Protein AF-A0A972ZZG7-F1 (afdb_monomer_lite)

Secondary structure (DSSP, 8-state):
--B-SSSS-BSSPPP-TTTSEEEEE-TTS-EEEEE---HHHHHHHHHT-SSPPP-TT-HHHHHHHHHHH-TTT-GGGT--

Radius of gyration: 11.98 Å; chains: 1; bounding box: 27×31×23 Å

pLDDT: mean 93.14, std 7.42, range [50.25, 98.19]

Foldseek 3Di:
DAADLAFQKFQFQADCPPQQWDWQADPVGDIDTGHQPDPVNNVRNVVRDGIDDGDPPRPRNLVRSCRPVNCVSSVNSPPD

Sequence (80 aa):
WTVYSDQYKWWDPPPIRHGNGTTFSYADGHAEHFRWEDSRTTKFGEKNTAFSEIQTGNSDIKETAIGMWGSHVAKNFRDN

Structure (mmCIF, N/CA/C/O backbone):
data_AF-A0A972ZZG7-F1
#
_entry.id   AF-A0A972ZZG7-F1
#
loop_
_atom_site.group_PDB
_atom_site.id
_atom_site.type_symbol
_atom_site.label_atom_id
_atom_site.label_alt_id
_atom_site.label_comp_id
_atom_site.label_asym_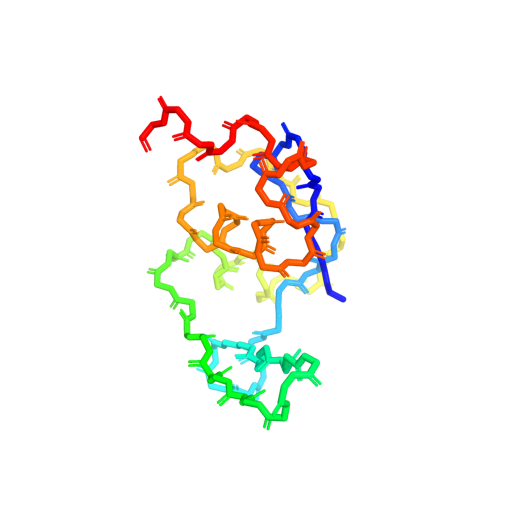id
_atom_site.label_entity_id
_atom_site.label_seq_id
_atom_site.pdbx_PDB_ins_code
_atom_site.Cartn_x
_atom_site.Cartn_y
_atom_site.Cartn_z
_atom_site.occupancy
_atom_site.B_iso_or_equiv
_atom_site.auth_seq_id
_atom_site.auth_comp_id
_atom_site.auth_asym_id
_atom_site.auth_atom_id
_atom_site.pdbx_PDB_model_num
ATOM 1 N N . TRP A 1 1 ? 9.104 -1.823 2.238 1.00 87.81 1 TRP A N 1
ATOM 2 C CA . TRP A 1 1 ? 7.827 -1.121 2.029 1.00 87.81 1 TRP A CA 1
ATOM 3 C C . TRP A 1 1 ? 6.714 -2.133 2.247 1.00 87.81 1 TRP A C 1
ATOM 5 O O . TRP A 1 1 ? 6.802 -3.223 1.696 1.00 87.81 1 TRP A O 1
ATOM 15 N N . THR A 1 2 ? 5.761 -1.847 3.133 1.00 92.56 2 THR A N 1
ATOM 16 C CA . THR A 1 2 ? 4.632 -2.735 3.454 1.00 92.56 2 THR A CA 1
ATOM 17 C C . THR A 1 2 ? 3.571 -1.981 4.269 1.00 92.56 2 THR A C 1
ATOM 19 O O . THR A 1 2 ? 3.815 -0.861 4.737 1.00 92.56 2 THR A O 1
ATOM 22 N N . VAL A 1 3 ? 2.405 -2.600 4.446 1.00 96.56 3 VAL A N 1
ATOM 23 C CA . VAL A 1 3 ? 1.251 -2.105 5.211 1.00 96.56 3 VAL A CA 1
ATOM 24 C C . VAL A 1 3 ? 0.933 -3.031 6.378 1.00 96.56 3 VAL A C 1
ATOM 26 O O . VAL A 1 3 ? 1.264 -4.218 6.354 1.00 96.56 3 VAL A O 1
ATOM 29 N N . TYR A 1 4 ? 0.244 -2.500 7.383 1.00 96.25 4 TYR A N 1
ATOM 30 C CA . TYR A 1 4 ? -0.366 -3.332 8.417 1.00 96.25 4 TYR A CA 1
ATOM 31 C C . TYR A 1 4 ? -1.494 -4.183 7.819 1.00 96.25 4 TYR A C 1
ATOM 33 O O . TYR A 1 4 ? -2.202 -3.750 6.911 1.00 96.25 4 TYR A O 1
ATOM 41 N N . SER A 1 5 ? -1.672 -5.403 8.326 1.00 95.00 5 SER A N 1
ATOM 42 C CA . SER A 1 5 ? -2.690 -6.333 7.824 1.00 95.00 5 SER A CA 1
ATOM 43 C C . SER A 1 5 ? -4.101 -6.032 8.331 1.00 95.00 5 SER A C 1
ATOM 45 O O . SER A 1 5 ? -5.069 -6.531 7.768 1.00 95.00 5 SER A O 1
ATOM 47 N N . ASP A 1 6 ? -4.245 -5.220 9.373 1.00 94.44 6 ASP A N 1
ATOM 48 C CA . ASP A 1 6 ? -5.510 -4.965 10.063 1.00 94.44 6 ASP A CA 1
ATOM 49 C C . ASP A 1 6 ? -5.872 -3.473 10.147 1.00 94.44 6 ASP A C 1
ATOM 51 O O . ASP A 1 6 ? -6.933 -3.119 10.662 1.00 94.44 6 ASP A O 1
ATOM 55 N N . GLN A 1 7 ? -5.018 -2.588 9.631 1.00 95.38 7 GLN A N 1
ATOM 56 C CA . GLN A 1 7 ? -5.169 -1.138 9.731 1.00 95.38 7 GLN A CA 1
ATOM 57 C C . GLN A 1 7 ? -4.874 -0.484 8.390 1.00 95.38 7 GLN A C 1
ATOM 59 O O . GLN A 1 7 ? -3.904 -0.846 7.730 1.00 95.38 7 GLN A O 1
ATOM 64 N N . TYR A 1 8 ? -5.640 0.550 8.031 1.00 96.75 8 TYR A N 1
ATOM 65 C CA . TYR A 1 8 ? -5.336 1.417 6.889 1.00 96.75 8 TYR A CA 1
ATOM 66 C C . TYR A 1 8 ? -4.075 2.261 7.154 1.00 96.75 8 TYR A C 1
ATOM 68 O O . TYR A 1 8 ? -4.154 3.475 7.315 1.00 96.75 8 TYR A O 1
ATOM 76 N N . LYS A 1 9 ? -2.909 1.630 7.280 1.00 97.06 9 LYS A N 1
ATOM 77 C CA . LYS A 1 9 ? -1.663 2.271 7.687 1.00 97.06 9 LYS A CA 1
ATOM 78 C C . LYS A 1 9 ? -0.466 1.6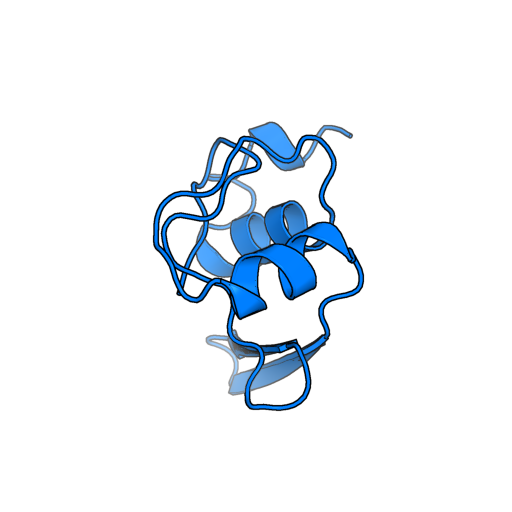28 6.993 1.00 97.06 9 LYS A C 1
ATOM 80 O O . LYS A 1 9 ? -0.350 0.405 6.924 1.00 97.06 9 LYS A O 1
ATOM 85 N N . TRP A 1 10 ? 0.457 2.467 6.541 1.00 97.81 10 TRP A N 1
ATOM 86 C CA . TRP A 1 10 ? 1.762 2.052 6.046 1.00 97.81 10 TRP A CA 1
ATOM 87 C C . TRP A 1 10 ? 2.711 1.785 7.220 1.00 97.81 10 TRP A C 1
ATOM 89 O O . TRP A 1 10 ? 2.843 2.621 8.119 1.00 97.81 10 TRP A O 1
ATOM 99 N N . TRP A 1 11 ? 3.387 0.634 7.211 1.00 97.25 11 TRP A N 1
ATOM 100 C CA . TRP A 1 11 ? 4.512 0.365 8.117 1.00 97.25 11 TRP A CA 1
ATOM 101 C C . TRP A 1 11 ? 5.758 1.098 7.619 1.00 97.25 11 TRP A C 1
ATOM 103 O O . TRP A 1 11 ? 6.415 1.808 8.372 1.00 97.25 11 TRP A O 1
ATOM 113 N N . ASP A 1 12 ? 6.036 0.970 6.327 1.00 96.81 12 ASP A N 1
ATOM 114 C CA . ASP A 1 12 ? 7.159 1.583 5.618 1.00 96.81 12 ASP A CA 1
ATOM 115 C C . ASP A 1 12 ? 6.625 2.516 4.521 1.00 96.81 12 ASP A C 1
ATOM 117 O O . ASP A 1 12 ? 5.529 2.264 4.010 1.00 96.81 12 ASP A O 1
ATOM 121 N N . PRO A 1 13 ? 7.391 3.526 4.072 1.00 96.19 13 PRO A N 1
ATOM 122 C CA . PRO A 1 13 ? 6.936 4.407 3.002 1.00 96.19 13 PRO A CA 1
ATOM 123 C C . PRO A 1 13 ? 6.667 3.619 1.706 1.00 96.19 13 PRO A C 1
ATOM 125 O O . PRO A 1 13 ? 7.489 2.772 1.330 1.00 96.19 13 PRO A O 1
ATOM 128 N N . PRO A 1 14 ? 5.549 3.885 1.005 1.00 96.81 14 PRO A N 1
ATOM 129 C CA . PRO A 1 14 ? 5.261 3.260 -0.276 1.00 96.81 14 PRO A CA 1
ATOM 130 C C . PRO A 1 14 ? 6.289 3.698 -1.334 1.00 96.81 14 PRO A C 1
ATOM 132 O O . PRO A 1 14 ? 6.755 4.843 -1.326 1.00 96.81 14 PRO A O 1
ATOM 135 N N . PRO A 1 15 ? 6.666 2.807 -2.264 1.00 94.94 15 PRO A N 1
ATOM 136 C CA . PRO A 1 15 ? 7.635 3.098 -3.305 1.00 94.94 15 PRO A CA 1
ATOM 137 C C . PRO A 1 15 ? 7.052 4.098 -4.304 1.00 94.94 15 PRO A C 1
ATOM 139 O O . PRO A 1 15 ? 6.037 3.848 -4.939 1.00 94.94 15 PRO A O 1
ATOM 142 N N . ILE A 1 16 ? 7.724 5.233 -4.477 1.00 95.50 16 ILE A N 1
ATOM 143 C CA . ILE A 1 16 ? 7.315 6.275 -5.438 1.00 95.50 16 ILE A CA 1
ATOM 144 C C . ILE A 1 16 ? 8.313 6.457 -6.590 1.00 95.50 16 ILE A C 1
ATOM 146 O O . ILE A 1 16 ? 8.005 7.054 -7.614 1.00 95.50 16 ILE A O 1
ATOM 150 N N . ARG A 1 17 ? 9.524 5.900 -6.465 1.00 85.81 17 ARG A N 1
ATOM 151 C CA . ARG A 1 17 ? 10.643 6.164 -7.390 1.00 85.81 17 ARG A CA 1
ATOM 152 C C . ARG A 1 17 ? 10.576 5.386 -8.712 1.00 85.81 17 ARG A C 1
ATOM 154 O O . ARG A 1 17 ? 11.346 5.683 -9.619 1.00 85.81 17 ARG A O 1
ATOM 161 N N . HIS A 1 18 ? 9.653 4.433 -8.839 1.00 84.50 18 HIS A N 1
ATOM 162 C CA . HIS A 1 18 ? 9.475 3.604 -10.034 1.00 84.50 18 HIS A CA 1
ATOM 163 C C . HIS A 1 18 ? 8.007 3.589 -10.470 1.00 84.50 18 HIS A C 1
ATOM 165 O O . HIS A 1 18 ? 7.309 2.595 -10.309 1.00 84.50 18 HIS A O 1
ATOM 171 N N . GLY A 1 19 ? 7.540 4.725 -10.997 1.00 89.44 19 GLY A N 1
ATOM 172 C CA . GLY A 1 19 ? 6.207 4.832 -11.602 1.00 89.44 19 GLY A CA 1
ATOM 173 C C . GLY A 1 19 ? 5.059 5.093 -10.625 1.00 89.44 19 GLY A C 1
ATOM 174 O O . GLY A 1 19 ? 3.911 4.909 -11.013 1.00 89.44 19 GLY A O 1
ATOM 175 N N . ASN A 1 20 ? 5.345 5.552 -9.397 1.00 94.81 20 ASN A N 1
ATOM 176 C CA . ASN A 1 20 ? 4.340 5.725 -8.339 1.00 94.81 20 ASN A CA 1
ATOM 177 C C . ASN A 1 20 ? 3.507 4.458 -8.141 1.00 94.81 20 ASN A C 1
ATOM 179 O O . ASN A 1 20 ? 2.285 4.493 -8.217 1.00 94.81 20 ASN A O 1
ATOM 183 N N . GLY A 1 21 ? 4.186 3.340 -7.930 1.00 95.31 21 GLY A N 1
ATOM 184 C CA . GLY A 1 21 ? 3.550 2.043 -7.828 1.00 95.31 21 GLY A CA 1
ATOM 185 C C . GLY A 1 21 ? 4.517 0.991 -7.327 1.00 95.31 21 GLY A C 1
ATOM 186 O O . GLY A 1 21 ? 5.665 1.272 -6.966 1.00 95.31 21 GLY A O 1
ATOM 187 N N . THR A 1 22 ? 4.044 -0.241 -7.352 1.00 94.12 22 THR A N 1
ATOM 188 C CA . THR A 1 22 ? 4.808 -1.428 -7.008 1.00 94.12 22 THR A CA 1
ATOM 189 C C . THR A 1 22 ? 4.540 -2.553 -7.992 1.00 94.12 22 THR A C 1
ATOM 191 O O . THR A 1 22 ? 3.602 -2.487 -8.775 1.00 94.12 22 THR A O 1
ATOM 194 N N . THR A 1 23 ? 5.342 -3.608 -7.943 1.00 94.50 23 THR A N 1
ATOM 195 C CA . THR A 1 23 ? 5.085 -4.829 -8.703 1.00 94.50 23 THR A CA 1
ATOM 196 C C . THR A 1 23 ? 4.815 -5.968 -7.734 1.00 94.50 23 THR A C 1
ATOM 198 O O . THR A 1 23 ? 5.664 -6.284 -6.899 1.00 94.50 23 THR A O 1
ATOM 201 N N . PHE A 1 24 ? 3.644 -6.589 -7.854 1.00 92.75 24 PHE A N 1
ATOM 202 C CA . PHE A 1 24 ? 3.321 -7.837 -7.174 1.00 92.75 24 PHE A CA 1
ATOM 203 C C . PHE A 1 24 ? 3.756 -9.008 -8.050 1.00 92.75 24 PHE A C 1
ATOM 205 O O . PHE A 1 24 ? 3.595 -8.983 -9.268 1.00 92.75 24 PHE A O 1
ATOM 212 N N . SER A 1 25 ? 4.343 -10.031 -7.438 1.00 94.06 25 SER A N 1
ATOM 213 C CA . SER A 1 25 ? 4.712 -1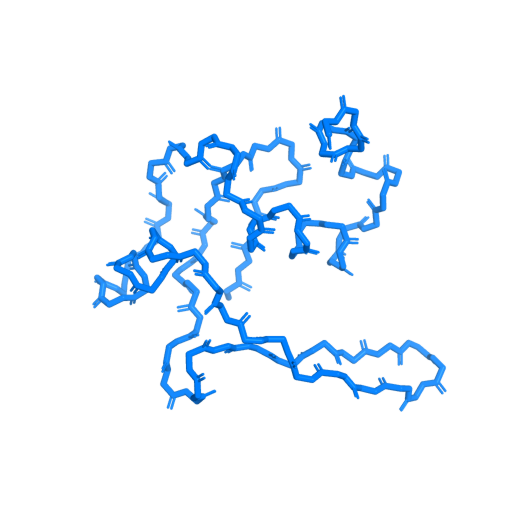1.276 -8.111 1.00 94.06 25 SER A CA 1
ATOM 214 C C . SER A 1 25 ? 4.069 -12.436 -7.374 1.00 94.06 25 SER A C 1
ATOM 216 O O . SER A 1 25 ? 4.083 -12.481 -6.143 1.00 94.06 25 SER A O 1
ATOM 218 N N . TYR A 1 26 ? 3.499 -13.358 -8.135 1.00 91.31 26 TYR A N 1
ATOM 219 C CA . TYR A 1 26 ? 2.652 -14.428 -7.636 1.00 91.31 26 TYR A CA 1
ATOM 220 C C . TYR A 1 26 ? 3.343 -15.780 -7.820 1.00 91.31 26 TYR A C 1
ATOM 222 O O . TYR A 1 26 ? 4.231 -15.949 -8.657 1.00 91.31 26 TYR A O 1
ATOM 230 N N . ALA A 1 27 ? 2.948 -16.761 -7.006 1.00 93.44 27 ALA A N 1
ATOM 231 C CA . ALA A 1 27 ? 3.577 -18.083 -6.994 1.00 93.44 27 ALA A CA 1
ATOM 232 C C . ALA A 1 27 ? 3.357 -18.887 -8.292 1.00 93.44 27 ALA A C 1
ATOM 234 O O . ALA A 1 27 ? 4.101 -19.827 -8.556 1.00 93.44 27 ALA A O 1
ATOM 235 N N . ASP A 1 28 ? 2.364 -18.519 -9.103 1.00 95.25 28 ASP A N 1
ATOM 236 C CA . ASP A 1 28 ? 2.097 -19.093 -10.428 1.00 95.25 28 ASP A CA 1
ATOM 237 C C . ASP A 1 28 ? 2.979 -18.493 -11.542 1.00 95.25 28 ASP A C 1
ATOM 239 O O . ASP A 1 28 ? 2.874 -18.893 -12.701 1.00 95.25 28 ASP A O 1
ATOM 243 N N . GLY A 1 29 ? 3.865 -17.553 -11.197 1.00 96.44 29 GLY A N 1
ATOM 244 C CA . GLY A 1 29 ? 4.749 -16.859 -12.131 1.00 96.44 29 GLY A CA 1
ATOM 245 C C . GLY A 1 29 ? 4.143 -15.601 -12.755 1.00 96.44 29 GLY A C 1
ATOM 246 O O . GLY A 1 29 ? 4.830 -14.933 -13.529 1.00 96.44 29 GLY A O 1
ATOM 247 N N . HIS A 1 30 ? 2.899 -15.242 -12.424 1.00 95.19 30 HIS A N 1
ATOM 248 C CA . HIS A 1 30 ? 2.322 -13.963 -12.823 1.00 95.19 30 HIS A CA 1
ATOM 249 C C . HIS A 1 30 ? 3.013 -12.801 -12.094 1.00 95.19 30 HIS A C 1
ATOM 251 O O . HIS A 1 30 ? 3.474 -12.929 -10.956 1.00 95.19 30 HIS A O 1
ATOM 257 N N . ALA A 1 31 ? 3.064 -11.641 -12.742 1.00 95.56 31 ALA A N 1
ATOM 258 C CA . ALA A 1 31 ? 3.457 -10.396 -12.109 1.00 95.56 31 ALA A CA 1
ATOM 259 C C . ALA A 1 31 ? 2.612 -9.247 -12.658 1.00 95.56 31 ALA A C 1
ATOM 261 O O . ALA A 1 31 ? 2.388 -9.156 -13.866 1.00 95.56 31 ALA A O 1
ATOM 262 N N . GLU A 1 32 ? 2.196 -8.354 -11.769 1.00 93.31 32 GLU A N 1
ATOM 263 C CA . GLU A 1 32 ? 1.371 -7.197 -12.093 1.00 93.31 32 GLU A CA 1
ATOM 264 C C . GLU A 1 32 ? 2.008 -5.938 -11.509 1.00 93.31 32 GLU A C 1
ATOM 266 O O . GLU A 1 32 ? 2.445 -5.927 -10.356 1.00 93.31 32 GLU A O 1
ATOM 271 N N . HIS A 1 33 ? 2.074 -4.870 -12.306 1.00 94.12 33 HIS A N 1
ATOM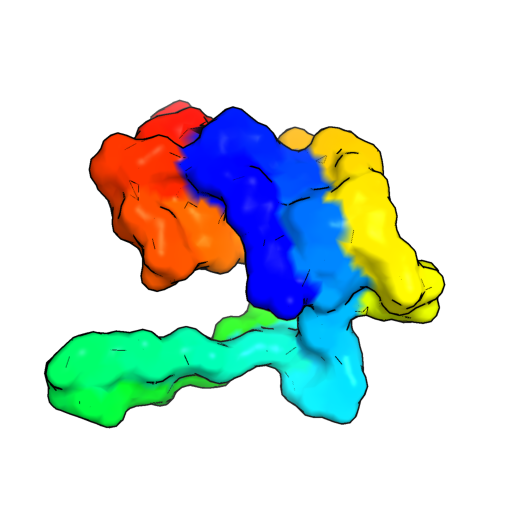 272 C CA . HIS A 1 33 ? 2.433 -3.554 -11.794 1.00 94.12 33 HIS A CA 1
ATOM 273 C C . HIS A 1 33 ? 1.175 -2.845 -11.295 1.00 94.12 33 HIS A C 1
ATOM 275 O O . HIS A 1 33 ? 0.289 -2.517 -12.082 1.00 94.12 33 HIS A O 1
ATOM 281 N N . PHE A 1 34 ? 1.132 -2.577 -9.997 1.00 93.94 34 PHE A N 1
ATOM 282 C CA . PHE A 1 34 ? 0.060 -1.859 -9.336 1.00 93.94 34 PHE A CA 1
ATOM 283 C C . PHE A 1 34 ? 0.476 -0.408 -9.109 1.00 93.94 34 PHE A C 1
ATOM 285 O O . PHE A 1 34 ? 1.390 -0.115 -8.330 1.00 93.94 34 PHE A O 1
ATOM 292 N N . ARG A 1 35 ? -0.191 0.508 -9.807 1.00 96.25 35 ARG A N 1
ATOM 293 C CA . ARG A 1 35 ? 0.008 1.948 -9.645 1.00 96.25 35 ARG A CA 1
ATOM 294 C C . ARG A 1 35 ? -0.798 2.451 -8.448 1.00 96.25 35 ARG A C 1
ATOM 296 O O . ARG A 1 35 ? -1.933 2.040 -8.257 1.00 96.25 35 ARG A O 1
ATOM 303 N N . TRP A 1 36 ? -0.218 3.359 -7.669 1.00 97.19 36 TRP A N 1
ATOM 304 C CA . TRP A 1 36 ? -0.924 4.057 -6.599 1.00 97.19 36 TRP A CA 1
ATOM 305 C C . TRP A 1 36 ? -1.942 5.027 -7.187 1.00 97.19 36 TRP A C 1
ATOM 307 O O . TRP A 1 36 ? -1.576 5.925 -7.954 1.00 97.19 36 TRP A O 1
ATOM 317 N N . GLU A 1 37 ? -3.198 4.867 -6.787 1.00 97.38 37 GLU A N 1
ATOM 318 C CA . GLU A 1 37 ? -4.309 5.715 -7.225 1.00 97.38 37 GLU A CA 1
ATOM 319 C C . GLU A 1 37 ? -4.736 6.694 -6.121 1.00 97.38 37 GLU A C 1
ATOM 321 O O . GLU A 1 37 ? -5.210 7.800 -6.400 1.00 97.38 37 GLU A O 1
ATOM 326 N N . ASP A 1 38 ? -4.515 6.353 -4.847 1.00 97.56 38 ASP A N 1
ATOM 327 C CA . ASP A 1 38 ? -4.843 7.242 -3.739 1.00 97.56 38 ASP A CA 1
ATOM 328 C C . ASP A 1 38 ? -3.722 8.264 -3.504 1.00 97.56 38 ASP A C 1
ATOM 330 O O . ASP A 1 38 ? -2.598 7.943 -3.111 1.00 97.56 38 ASP A O 1
ATOM 334 N N . SER A 1 39 ? -4.037 9.551 -3.674 1.00 97.44 39 SER A N 1
ATOM 335 C CA . SER A 1 39 ? -3.065 10.630 -3.451 1.00 97.44 39 SER A CA 1
ATOM 336 C C . SER A 1 39 ? -2.466 10.650 -2.037 1.00 97.44 39 SER A C 1
ATOM 338 O O . SER A 1 39 ? -1.391 11.217 -1.836 1.00 97.44 39 SER A O 1
ATOM 340 N N . ARG A 1 40 ? -3.136 10.059 -1.037 1.00 98.19 40 ARG A N 1
ATOM 341 C CA . ARG A 1 40 ? -2.602 9.927 0.328 1.00 98.19 40 ARG A CA 1
ATOM 342 C C . ARG A 1 40 ? -1.387 8.998 0.363 1.00 98.19 40 ARG A C 1
ATOM 344 O O . ARG A 1 40 ? -0.452 9.262 1.119 1.00 98.19 40 ARG A O 1
ATOM 351 N N . THR A 1 41 ? -1.366 7.973 -0.489 1.00 98.06 41 THR A N 1
ATOM 352 C CA . THR A 1 41 ? -0.246 7.039 -0.645 1.00 98.06 41 THR A CA 1
ATOM 353 C C . THR A 1 41 ? 0.982 7.752 -1.191 1.00 98.06 41 THR A C 1
ATOM 355 O O . THR A 1 41 ? 2.040 7.724 -0.562 1.00 98.06 41 THR A O 1
ATOM 358 N N . THR A 1 42 ? 0.851 8.454 -2.320 1.00 97.31 42 THR A N 1
ATOM 359 C CA . THR A 1 42 ? 1.988 9.136 -2.960 1.00 97.31 42 THR A CA 1
ATOM 360 C C . THR A 1 42 ? 2.524 10.278 -2.099 1.00 97.31 42 THR A C 1
ATOM 362 O O . THR A 1 42 ? 3.730 10.335 -1.860 1.00 97.31 42 THR A O 1
ATOM 365 N N . LYS A 1 43 ? 1.643 11.100 -1.509 1.00 97.19 43 LYS A N 1
ATOM 366 C CA . LYS A 1 43 ? 2.032 12.161 -0.558 1.00 97.19 43 LYS A CA 1
ATOM 367 C C . LYS A 1 43 ? 2.773 11.624 0.665 1.00 97.19 43 LYS A C 1
ATOM 369 O O . LYS A 1 43 ? 3.664 12.293 1.182 1.00 97.19 43 LYS A O 1
ATOM 374 N N . PHE A 1 44 ? 2.396 10.451 1.175 1.00 97.81 44 PHE A N 1
ATOM 375 C CA . PHE A 1 44 ? 3.124 9.832 2.282 1.00 97.81 44 PHE A CA 1
ATOM 376 C C . PHE A 1 44 ? 4.470 9.256 1.818 1.00 97.81 44 PHE A C 1
ATOM 378 O O . PHE A 1 44 ? 5.483 9.481 2.479 1.00 97.81 44 PHE A O 1
ATOM 385 N N . GLY A 1 45 ? 4.509 8.592 0.659 1.00 96.94 45 GLY A N 1
ATOM 386 C CA . GLY A 1 45 ? 5.742 8.067 0.062 1.00 96.94 45 GLY A CA 1
ATOM 387 C C . GLY A 1 45 ? 6.808 9.138 -0.184 1.00 96.94 45 GLY A C 1
ATOM 388 O O . GLY A 1 45 ? 7.989 8.890 0.058 1.00 96.94 45 GLY A O 1
ATOM 389 N N . GLU A 1 46 ? 6.405 10.352 -0.569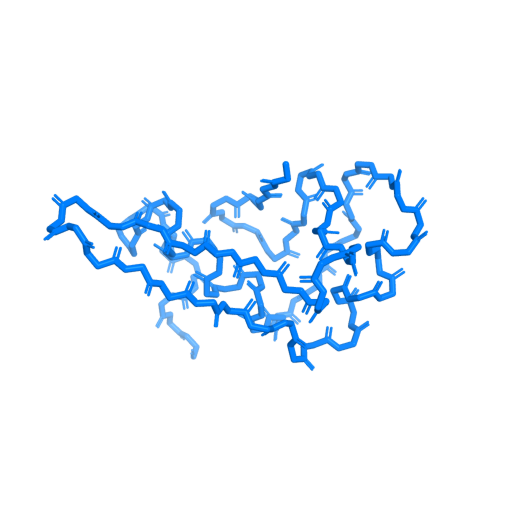 1.00 96.50 46 GLU A N 1
ATOM 390 C CA . GLU A 1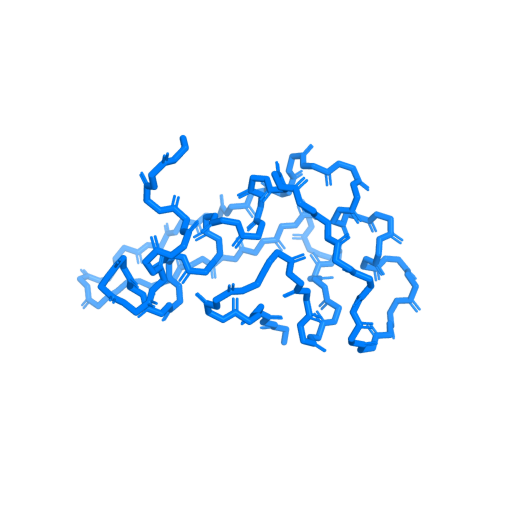 46 ? 7.304 11.504 -0.756 1.00 96.50 46 GLU A CA 1
ATOM 391 C C . GLU A 1 46 ? 8.033 11.919 0.524 1.00 96.50 46 GLU A C 1
ATOM 393 O O . GLU A 1 46 ? 9.186 12.350 0.463 1.00 96.50 46 GLU A O 1
ATOM 398 N N . LYS A 1 47 ? 7.404 11.736 1.692 1.00 96.19 47 LYS A N 1
ATOM 399 C CA . LYS A 1 47 ? 8.037 12.013 2.990 1.00 96.19 47 LYS A CA 1
ATOM 400 C C . LYS A 1 47 ? 9.176 11.038 3.285 1.00 96.19 47 LYS A C 1
ATOM 402 O O . LYS A 1 47 ? 10.078 11.380 4.043 1.00 96.19 47 LYS A O 1
ATOM 407 N N . ASN A 1 48 ? 9.143 9.843 2.685 1.00 94.44 48 ASN A N 1
ATOM 408 C CA . ASN A 1 48 ? 10.142 8.788 2.852 1.00 94.44 48 ASN A CA 1
ATOM 409 C C . ASN A 1 48 ? 10.403 8.424 4.333 1.00 94.44 48 ASN A C 1
ATOM 411 O O . ASN A 1 48 ? 11.544 8.230 4.753 1.00 94.44 48 ASN A O 1
ATOM 415 N N . THR A 1 49 ? 9.333 8.351 5.128 1.00 95.94 49 THR A N 1
ATOM 416 C CA . THR A 1 49 ? 9.348 7.995 6.558 1.00 95.94 49 THR A CA 1
ATOM 417 C C . THR A 1 49 ? 8.515 6.744 6.825 1.00 95.94 49 THR A C 1
ATOM 419 O O . THR A 1 49 ? 7.570 6.465 6.094 1.00 95.94 49 THR A O 1
ATOM 422 N N . ALA A 1 50 ? 8.824 6.013 7.897 1.00 96.50 50 ALA A N 1
ATOM 423 C CA . ALA A 1 50 ? 8.019 4.884 8.367 1.00 96.50 50 ALA A CA 1
ATOM 424 C C . ALA A 1 50 ? 6.775 5.342 9.155 1.00 96.50 50 ALA A C 1
ATOM 426 O O . ALA A 1 50 ? 6.715 6.477 9.626 1.00 96.50 50 ALA A O 1
ATOM 427 N N . PHE A 1 51 ? 5.817 4.428 9.326 1.00 96.94 51 PHE A N 1
ATOM 428 C CA . PHE A 1 51 ? 4.620 4.552 10.167 1.00 96.94 51 PHE A CA 1
ATOM 429 C C . PHE A 1 51 ? 3.715 5.743 9.829 1.00 96.94 51 PHE A C 1
ATOM 431 O O . PHE A 1 51 ? 3.697 6.748 10.541 1.00 96.94 51 PHE A O 1
ATOM 438 N N . SER A 1 52 ? 2.896 5.612 8.784 1.00 97.75 52 SER A N 1
ATOM 439 C CA . SER A 1 52 ? 1.927 6.661 8.448 1.00 97.75 52 SER A CA 1
ATOM 440 C C . SER A 1 52 ? 0.885 6.877 9.550 1.00 97.75 52 SER A C 1
ATOM 442 O O . SER A 1 52 ? 0.654 6.034 10.424 1.00 97.75 52 SER A O 1
ATOM 444 N N . GLU A 1 53 ? 0.170 7.992 9.464 1.00 97.38 53 GLU A N 1
ATOM 445 C CA . GLU A 1 53 ? -1.164 8.110 10.045 1.00 97.38 53 GLU A CA 1
ATOM 446 C C . GLU A 1 53 ? -2.123 7.024 9.511 1.00 97.38 53 GLU A C 1
ATOM 448 O O . GLU A 1 53 ? -1.859 6.385 8.488 1.00 97.38 53 GLU A O 1
ATOM 453 N N . ILE A 1 54 ? -3.249 6.813 10.201 1.00 97.31 54 ILE A N 1
ATOM 454 C CA . ILE A 1 54 ? -4.325 5.953 9.691 1.00 97.31 54 ILE A CA 1
ATOM 455 C C . ILE A 1 54 ? -5.032 6.686 8.544 1.00 97.31 54 ILE A C 1
ATOM 457 O O . ILE A 1 54 ? -5.543 7.791 8.716 1.00 97.31 54 ILE A O 1
ATOM 461 N N . GLN A 1 55 ? -5.084 6.050 7.380 1.00 96.38 55 GLN A N 1
ATOM 462 C CA . GLN A 1 55 ? -5.659 6.552 6.137 1.00 96.38 55 GLN A CA 1
ATOM 463 C C . GLN A 1 55 ? -6.907 5.740 5.762 1.00 96.38 55 GLN A C 1
ATOM 465 O O . GLN A 1 55 ? -6.940 5.075 4.729 1.00 96.38 55 GLN A O 1
ATOM 470 N N . THR A 1 56 ? -7.932 5.752 6.618 1.00 96.06 56 THR A N 1
ATOM 471 C CA . THR A 1 56 ? -9.160 4.953 6.440 1.00 96.06 56 THR A CA 1
ATOM 472 C C . THR A 1 56 ? -9.726 5.056 5.021 1.00 96.06 56 THR A C 1
ATOM 474 O O . THR A 1 56 ? -9.850 6.153 4.466 1.00 96.06 56 THR A O 1
ATOM 477 N N . GLY A 1 57 ? -10.056 3.904 4.433 1.00 95.00 57 GLY A N 1
ATOM 478 C CA . GLY A 1 57 ? -10.598 3.811 3.077 1.00 95.00 57 GLY A CA 1
ATOM 479 C C . GLY A 1 57 ? -9.580 4.075 1.965 1.00 95.00 57 GLY A C 1
ATOM 480 O O . GLY A 1 57 ? -9.987 4.339 0.841 1.00 95.00 57 GLY A O 1
ATOM 481 N N . ASN A 1 58 ? -8.275 4.072 2.252 1.00 97.44 58 ASN A N 1
ATOM 482 C CA . ASN A 1 58 ? -7.248 4.114 1.211 1.00 97.44 58 ASN A CA 1
ATOM 483 C C . ASN A 1 58 ? -7.233 2.780 0.443 1.00 97.44 58 ASN A C 1
ATOM 485 O O . ASN A 1 58 ? -6.912 1.733 1.016 1.00 97.44 58 ASN A O 1
ATOM 489 N N . SER A 1 59 ? -7.590 2.836 -0.843 1.00 96.38 59 SER A N 1
ATOM 490 C CA . SER A 1 59 ? -7.664 1.674 -1.734 1.00 96.38 59 SER A CA 1
ATOM 491 C C . SER A 1 59 ? -6.309 1.004 -1.923 1.00 96.38 59 SER A C 1
ATOM 493 O O . SER A 1 59 ? -6.234 -0.217 -1.871 1.00 96.38 59 SER A O 1
ATOM 495 N N . ASP A 1 60 ? -5.229 1.775 -2.042 1.00 97.06 60 ASP A N 1
ATOM 496 C CA . ASP A 1 60 ? -3.886 1.222 -2.229 1.00 97.06 60 ASP A CA 1
ATOM 497 C C . ASP A 1 60 ? -3.453 0.395 -1.014 1.00 97.06 60 ASP A C 1
ATOM 499 O O . ASP A 1 60 ? -2.830 -0.656 -1.164 1.00 97.06 60 ASP A O 1
ATOM 503 N N . ILE A 1 61 ? -3.809 0.838 0.200 1.00 97.19 61 ILE A N 1
ATOM 504 C CA . ILE A 1 61 ? -3.525 0.080 1.426 1.00 97.19 61 ILE A CA 1
ATOM 505 C C . ILE A 1 61 ? -4.370 -1.193 1.482 1.00 97.19 61 ILE A C 1
ATOM 507 O O . ILE A 1 61 ? -3.832 -2.246 1.818 1.00 97.19 61 ILE A O 1
ATOM 511 N N . LYS A 1 62 ? -5.663 -1.117 1.136 1.00 95.56 62 LYS A N 1
ATOM 512 C CA . LYS A 1 62 ? -6.553 -2.289 1.067 1.00 95.56 62 LYS A CA 1
ATOM 513 C C . LYS A 1 62 ? -6.007 -3.340 0.098 1.00 95.56 62 LYS A C 1
ATOM 515 O O . LYS A 1 62 ? -5.809 -4.485 0.506 1.00 95.56 62 LYS A O 1
ATOM 520 N N . GLU A 1 63 ? -5.711 -2.950 -1.138 1.00 94.56 63 GLU A N 1
ATOM 521 C CA . GLU A 1 63 ? -5.205 -3.868 -2.163 1.00 94.56 63 GLU A CA 1
ATOM 522 C C . GLU A 1 63 ? -3.823 -4.418 -1.793 1.00 94.56 63 GLU A C 1
ATOM 524 O O . GLU A 1 63 ? -3.598 -5.626 -1.862 1.00 94.56 63 GLU A O 1
ATOM 529 N N . THR A 1 64 ? -2.919 -3.575 -1.278 1.00 95.50 64 THR A N 1
ATOM 530 C CA . THR A 1 64 ? -1.601 -4.031 -0.801 1.00 95.50 64 THR A CA 1
ATOM 531 C C . THR A 1 64 ? -1.732 -5.018 0.358 1.00 95.50 64 THR A C 1
ATOM 533 O O . THR A 1 64 ? -1.040 -6.037 0.377 1.00 95.50 64 THR A O 1
ATOM 536 N N . ALA A 1 65 ? -2.616 -4.757 1.326 1.00 95.88 65 ALA A N 1
ATOM 537 C CA . ALA A 1 65 ? -2.812 -5.645 2.468 1.00 95.88 65 ALA A CA 1
ATOM 538 C C . ALA A 1 65 ? -3.352 -7.009 2.022 1.00 95.88 65 ALA A C 1
ATOM 540 O O . ALA A 1 65 ? -2.870 -8.041 2.489 1.00 95.88 65 ALA A O 1
ATOM 541 N N . ILE A 1 66 ? -4.310 -7.027 1.090 1.00 93.31 66 ILE A N 1
ATOM 542 C CA . ILE A 1 66 ? -4.864 -8.262 0.527 1.00 93.31 66 ILE A CA 1
ATOM 543 C C . ILE A 1 66 ? -3.808 -9.009 -0.296 1.00 93.31 66 ILE A C 1
ATOM 545 O O . ILE A 1 66 ? -3.662 -10.218 -0.118 1.00 93.31 66 ILE A O 1
ATOM 549 N N . GLY A 1 67 ? -3.056 -8.311 -1.150 1.00 91.88 67 GLY A N 1
ATOM 550 C CA . GLY A 1 67 ? -2.028 -8.908 -2.002 1.00 91.88 67 GLY A CA 1
ATOM 551 C C . GLY A 1 67 ? -0.851 -9.492 -1.218 1.00 91.88 67 GLY A C 1
ATOM 552 O O . GLY A 1 67 ? -0.369 -10.571 -1.553 1.00 91.88 67 GLY A O 1
ATOM 553 N N . MET A 1 68 ? -0.408 -8.823 -0.148 1.00 92.06 68 MET A N 1
ATOM 554 C CA . MET A 1 68 ? 0.729 -9.281 0.661 1.00 92.06 68 MET A CA 1
ATOM 555 C C . MET A 1 68 ? 0.352 -10.315 1.721 1.00 92.06 68 MET A C 1
ATOM 557 O O . MET A 1 68 ? 1.077 -11.290 1.912 1.00 92.06 68 MET A O 1
ATOM 561 N N . TRP A 1 69 ? -0.752 -10.099 2.440 1.00 92.75 69 TRP A N 1
ATOM 562 C CA . TRP A 1 69 ? -1.109 -10.913 3.608 1.00 92.75 69 TRP A CA 1
ATOM 563 C C . TRP A 1 69 ? -2.196 -11.948 3.314 1.00 92.75 69 TRP A C 1
ATOM 565 O O . TRP A 1 69 ? -2.425 -12.857 4.112 1.00 92.75 69 TRP A O 1
ATOM 575 N N . GLY A 1 70 ? -2.874 -11.828 2.175 1.00 92.19 70 GLY A N 1
ATOM 576 C CA . GLY A 1 70 ? -4.040 -12.626 1.838 1.00 92.19 70 GLY A CA 1
ATOM 577 C C . GLY A 1 70 ? -5.306 -12.119 2.529 1.00 92.19 70 GLY A C 1
ATOM 578 O O . GLY A 1 70 ? -5.303 -11.649 3.668 1.00 92.19 70 GLY A O 1
ATOM 579 N N . SER A 1 71 ? -6.444 -12.284 1.856 1.00 89.25 71 SER A N 1
ATOM 580 C CA . SER A 1 71 ? -7.750 -11.803 2.332 1.00 89.25 71 SER A CA 1
ATOM 581 C C . SER A 1 71 ? -8.231 -12.459 3.635 1.00 89.25 71 SER A C 1
ATOM 583 O O . SER A 1 71 ? -9.105 -11.920 4.312 1.00 89.25 71 SER A O 1
ATOM 585 N N . HIS A 1 72 ? -7.678 -13.620 4.008 1.00 88.94 72 HIS A N 1
ATOM 586 C CA . HIS A 1 72 ? -7.963 -14.251 5.297 1.00 88.94 72 HIS A CA 1
ATOM 587 C C . HIS A 1 72 ? -7.248 -13.557 6.459 1.00 88.94 72 HIS A C 1
ATOM 589 O O . HIS A 1 72 ? -7.769 -13.572 7.565 1.00 88.94 72 HIS A O 1
ATOM 595 N N . VAL A 1 73 ? -6.072 -12.967 6.245 1.00 90.75 73 VAL A N 1
ATOM 596 C CA . VAL A 1 73 ? -5.366 -12.210 7.290 1.00 90.75 73 VAL A CA 1
ATOM 597 C C . VAL A 1 73 ? -5.844 -10.758 7.274 1.00 90.75 73 VAL A C 1
ATOM 599 O O . VAL A 1 73 ? -6.154 -10.201 8.323 1.00 90.75 73 VAL A O 1
ATOM 602 N N . ALA A 1 74 ? -6.023 -10.191 6.081 1.00 90.69 74 ALA A N 1
ATOM 603 C CA . ALA A 1 74 ? -6.487 -8.829 5.839 1.00 90.69 74 ALA A CA 1
ATOM 604 C C . ALA A 1 74 ? -8.016 -8.648 5.998 1.00 90.69 74 ALA A C 1
ATOM 606 O O . ALA A 1 74 ? -8.670 -8.008 5.173 1.00 90.69 74 ALA A O 1
ATOM 607 N N . LYS A 1 75 ? -8.619 -9.237 7.044 1.00 79.81 75 LYS A N 1
ATOM 608 C CA . LYS A 1 75 ? -10.089 -9.345 7.189 1.00 79.81 75 LYS A CA 1
ATOM 609 C C . LYS A 1 75 ? -10.793 -7.989 7.226 1.00 79.81 75 LYS A C 1
ATOM 611 O O . LYS A 1 75 ? -11.832 -7.837 6.595 1.00 79.81 75 LYS A O 1
ATOM 616 N N . ASN A 1 76 ? -10.185 -6.996 7.878 1.00 81.75 76 ASN A N 1
ATOM 617 C CA . ASN A 1 76 ? -10.753 -5.651 8.044 1.00 81.75 76 ASN A CA 1
ATOM 618 C C . ASN A 1 76 ? -10.951 -4.895 6.715 1.00 81.75 76 ASN A C 1
ATOM 620 O O . ASN A 1 76 ? -11.575 -3.835 6.690 1.00 81.75 76 ASN A O 1
ATOM 624 N N . PHE A 1 77 ? -10.433 -5.436 5.609 1.00 84.19 77 PHE A N 1
ATOM 625 C CA . PHE A 1 77 ? -10.512 -4.840 4.283 1.00 84.19 77 PHE A CA 1
ATOM 626 C C . PHE A 1 77 ? -11.513 -5.527 3.338 1.00 84.19 77 PHE A C 1
ATOM 628 O O . PHE A 1 77 ? -11.773 -4.991 2.261 1.00 84.19 77 PHE A O 1
ATOM 635 N N . ARG A 1 78 ? -12.095 -6.682 3.707 1.00 71.12 78 ARG A N 1
ATOM 636 C CA . ARG A 1 78 ? -13.070 -7.408 2.861 1.00 71.12 78 ARG A CA 1
ATOM 637 C C . ARG A 1 78 ? -14.471 -6.796 2.861 1.00 71.12 78 ARG A C 1
ATOM 639 O O . ARG A 1 78 ? -15.167 -6.936 1.864 1.00 71.12 78 ARG A O 1
ATOM 646 N N . ASP A 1 79 ? -14.861 -6.143 3.951 1.00 63.62 79 ASP A N 1
ATOM 647 C CA . ASP A 1 79 ? -16.272 -5.858 4.250 1.00 63.62 79 ASP A CA 1
ATOM 648 C C . ASP A 1 79 ? -16.725 -4.425 3.897 1.00 63.62 79 ASP A C 1
ATOM 650 O O . ASP A 1 79 ? -17.739 -3.959 4.411 1.00 63.62 79 ASP A O 1
ATOM 654 N N . ASN A 1 80 ? -15.992 -3.721 3.021 1.00 50.25 80 ASN A N 1
ATOM 655 C CA . ASN A 1 80 ? -16.371 -2.398 2.497 1.00 50.25 80 ASN A CA 1
ATOM 656 C C . ASN A 1 80 ? -16.360 -2.372 0.971 1.00 50.25 80 ASN A C 1
ATOM 658 O O . ASN A 1 80 ? -15.305 -2.763 0.401 1.00 50.25 80 ASN A O 1
#